Protein AF-A0A5N9GU57-F1 (afdb_monomer)

Radius of gyration: 22.4 Å; Cα contacts (8 Å, |Δi|>4): 58; chains: 1; bounding box: 47×15×61 Å

Structure (mmCIF, N/CA/C/O backbone):
data_AF-A0A5N9GU57-F1
#
_entry.id   AF-A0A5N9GU57-F1
#
loop_
_atom_site.group_PDB
_atom_site.id
_atom_site.type_symbol
_atom_site.label_atom_id
_atom_site.label_alt_id
_atom_site.label_comp_id
_atom_site.label_asym_id
_atom_site.label_entity_id
_atom_site.label_seq_id
_atom_site.pdbx_PDB_ins_code
_atom_site.Cartn_x
_atom_site.Cartn_y
_atom_site.Cartn_z
_atom_site.occupancy
_atom_site.B_iso_or_equiv
_atom_site.auth_seq_id
_atom_site.auth_comp_id
_atom_site.auth_asym_id
_atom_site.auth_atom_id
_atom_site.pdbx_PDB_model_num
ATOM 1 N N . MET A 1 1 ? 26.975 -1.829 -38.133 1.00 59.31 1 MET A N 1
ATOM 2 C CA . MET A 1 1 ? 26.872 -2.596 -36.866 1.00 59.31 1 MET A CA 1
ATOM 3 C C . MET A 1 1 ? 26.265 -1.795 -35.707 1.00 59.31 1 MET A C 1
ATOM 5 O O . MET A 1 1 ? 25.347 -2.306 -35.086 1.00 59.31 1 MET A O 1
ATOM 9 N N . PHE A 1 2 ? 26.669 -0.544 -35.446 1.00 61.75 2 PHE A N 1
ATOM 10 C CA . PHE A 1 2 ? 26.132 0.269 -34.332 1.00 61.75 2 PHE A CA 1
ATOM 11 C C . PHE A 1 2 ? 24.613 0.551 -34.364 1.00 61.75 2 PHE A C 1
ATOM 13 O O . PHE A 1 2 ? 23.991 0.649 -33.309 1.00 61.75 2 PHE A O 1
ATOM 20 N N . GLY A 1 3 ? 23.995 0.640 -35.549 1.00 62.12 3 GLY A N 1
ATOM 21 C CA . GLY A 1 3 ? 22.548 0.877 -35.682 1.00 62.12 3 GLY A CA 1
ATOM 22 C C . GLY A 1 3 ? 21.681 -0.286 -35.182 1.00 62.12 3 GLY A C 1
ATOM 23 O O . GLY A 1 3 ? 20.718 -0.061 -34.458 1.00 62.12 3 GLY A O 1
ATOM 24 N N . LEU A 1 4 ? 22.068 -1.531 -35.483 1.00 63.06 4 LEU A N 1
ATOM 25 C CA . LEU A 1 4 ? 21.358 -2.738 -35.030 1.00 63.06 4 LEU A CA 1
ATOM 26 C C . LEU A 1 4 ? 21.428 -2.908 -33.508 1.00 63.06 4 LEU A C 1
ATOM 28 O O . LEU A 1 4 ? 20.440 -3.282 -32.884 1.00 63.06 4 LEU A O 1
ATOM 32 N N . ILE A 1 5 ? 22.566 -2.555 -32.903 1.00 63.34 5 ILE A N 1
ATOM 33 C CA . ILE A 1 5 ? 22.737 -2.573 -31.446 1.00 63.34 5 ILE A CA 1
ATOM 34 C C . ILE A 1 5 ? 21.765 -1.583 -30.794 1.00 63.34 5 ILE A C 1
ATOM 36 O O . ILE A 1 5 ? 21.106 -1.935 -29.824 1.00 63.34 5 ILE A O 1
ATOM 40 N N . ARG A 1 6 ? 21.587 -0.374 -31.344 1.00 61.91 6 ARG A N 1
ATOM 41 C CA . ARG A 1 6 ? 20.608 0.580 -30.794 1.00 61.91 6 ARG A CA 1
ATOM 42 C C . ARG A 1 6 ? 19.161 0.122 -30.971 1.00 61.91 6 ARG A C 1
ATOM 44 O O . ARG A 1 6 ? 18.378 0.285 -30.045 1.00 61.91 6 ARG A O 1
ATOM 51 N N . VAL A 1 7 ? 18.816 -0.484 -32.105 1.00 70.88 7 VAL A N 1
ATOM 52 C CA . VAL A 1 7 ? 17.447 -0.964 -32.372 1.00 70.88 7 VAL A CA 1
ATOM 53 C C . VAL A 1 7 ? 17.064 -2.152 -31.487 1.00 70.88 7 VAL A C 1
ATOM 55 O O . VAL A 1 7 ? 15.896 -2.292 -31.152 1.00 70.88 7 VAL A O 1
ATOM 58 N N . LEU A 1 8 ? 18.024 -2.979 -31.068 1.00 73.25 8 LEU A N 1
ATOM 59 C CA . LEU A 1 8 ? 17.752 -4.149 -30.226 1.00 73.25 8 LEU A CA 1
ATOM 60 C C . LEU A 1 8 ? 17.927 -3.867 -28.730 1.00 73.25 8 LEU A C 1
ATOM 62 O O . LEU A 1 8 ? 17.135 -4.334 -27.921 1.00 73.25 8 LEU A O 1
ATOM 66 N N . VAL A 1 9 ? 18.932 -3.079 -28.343 1.00 78.75 9 VAL A N 1
ATOM 67 C CA . VAL A 1 9 ? 19.268 -2.863 -26.927 1.00 78.75 9 VAL A CA 1
ATOM 68 C C . VAL A 1 9 ? 18.376 -1.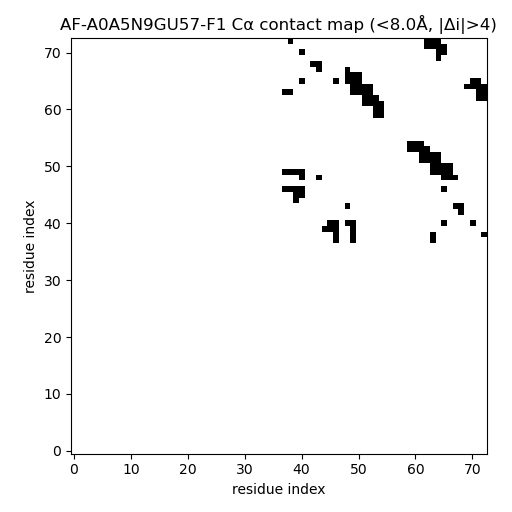803 -26.281 1.00 78.75 9 VAL A C 1
ATOM 70 O O . VAL A 1 9 ? 17.935 -1.982 -25.149 1.00 78.75 9 VAL A O 1
ATOM 73 N N . VAL A 1 10 ? 18.051 -0.719 -26.991 1.00 82.94 10 VAL A N 1
ATOM 74 C CA . VAL A 1 10 ? 17.210 0.364 -26.451 1.0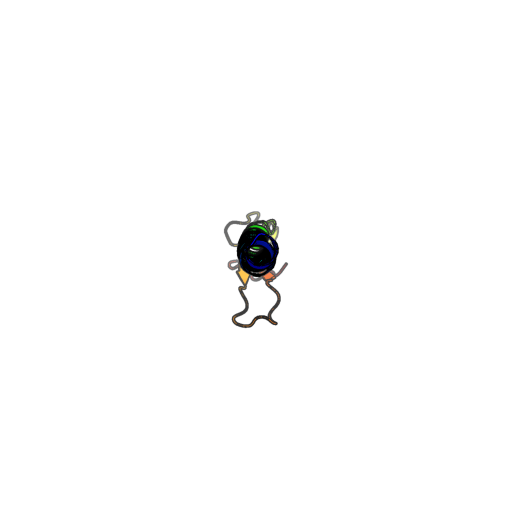0 82.94 10 VAL A CA 1
ATOM 75 C C . VAL A 1 10 ? 15.804 -0.111 -26.051 1.00 82.94 10 VAL A C 1
ATOM 77 O O . VAL A 1 10 ? 15.401 0.198 -24.929 1.00 82.94 10 VAL A O 1
ATOM 80 N N . PRO A 1 11 ? 15.050 -0.878 -26.869 1.00 83.56 11 PRO A N 1
ATOM 81 C CA . PRO A 1 11 ? 13.730 -1.345 -26.450 1.00 83.56 11 PRO A CA 1
ATOM 82 C C . PRO A 1 11 ? 13.803 -2.349 -25.298 1.00 83.56 11 PRO A C 1
ATOM 84 O O . PRO A 1 11 ? 12.929 -2.333 -24.437 1.00 83.56 11 PRO A O 1
ATOM 87 N N . VAL A 1 12 ? 14.849 -3.179 -25.232 1.00 86.31 12 VAL A N 1
ATOM 88 C CA . VAL A 1 12 ? 15.046 -4.129 -24.124 1.00 86.31 12 VAL A CA 1
ATOM 89 C C . VAL A 1 12 ? 15.305 -3.390 -22.812 1.00 86.31 12 VAL A C 1
ATOM 91 O O . VAL A 1 12 ? 14.704 -3.712 -21.792 1.00 86.31 12 VAL A O 1
ATOM 94 N N . ILE A 1 13 ? 16.143 -2.353 -22.823 1.00 87.00 13 ILE A N 1
ATOM 95 C CA . ILE A 1 13 ? 16.361 -1.525 -21.630 1.00 87.00 13 ILE A CA 1
ATOM 96 C C . ILE A 1 13 ? 15.059 -0.814 -21.235 1.00 87.00 13 ILE A C 1
ATOM 98 O O . ILE A 1 13 ? 14.690 -0.815 -20.062 1.00 87.00 13 ILE A O 1
ATOM 102 N N . ALA A 1 14 ? 14.324 -0.261 -22.204 1.00 88.06 14 ALA A N 1
ATOM 103 C CA . ALA A 1 14 ? 13.067 0.434 -21.941 1.00 88.06 14 ALA A CA 1
ATOM 104 C C . ALA A 1 14 ? 12.002 -0.480 -21.306 1.00 88.06 14 ALA A C 1
ATOM 106 O O . ALA A 1 14 ? 11.329 -0.063 -20.362 1.00 88.06 14 ALA A O 1
ATOM 107 N N . THR A 1 15 ? 11.864 -1.730 -21.766 1.00 88.81 15 THR A N 1
ATOM 108 C CA . THR A 1 15 ? 10.911 -2.688 -21.179 1.00 88.81 15 THR A CA 1
ATOM 109 C C . THR A 1 15 ? 11.312 -3.107 -19.770 1.00 88.81 15 THR A C 1
ATOM 111 O O . THR A 1 15 ? 10.445 -3.178 -18.897 1.00 88.81 15 THR A O 1
ATOM 114 N N . VAL A 1 16 ? 12.606 -3.318 -19.512 1.00 90.06 16 VAL A N 1
ATOM 115 C CA . VAL A 1 16 ? 13.119 -3.620 -18.167 1.00 90.06 16 VAL A CA 1
ATOM 116 C C . VAL A 1 16 ? 12.851 -2.454 -17.214 1.00 90.06 16 VAL A C 1
ATOM 118 O O . VAL A 1 16 ? 12.296 -2.666 -16.136 1.00 90.06 16 VAL A O 1
ATOM 121 N N . CYS A 1 17 ? 13.148 -1.216 -17.621 1.00 91.50 17 CYS A N 1
ATOM 122 C CA . CYS A 1 17 ? 12.842 -0.027 -16.823 1.00 91.50 17 CYS A CA 1
ATOM 123 C C . CYS A 1 17 ? 11.336 0.108 -16.556 1.00 91.50 17 CYS A C 1
ATOM 125 O O . CYS A 1 17 ? 10.934 0.338 -15.417 1.00 91.50 17 CYS A O 1
ATOM 127 N N . PHE A 1 18 ? 10.491 -0.089 -17.572 1.00 90.50 18 PHE A N 1
ATOM 128 C CA . PHE A 1 18 ? 9.037 -0.024 -17.419 1.00 90.50 18 PHE A CA 1
ATOM 129 C C . PHE A 1 18 ? 8.504 -1.085 -16.443 1.00 90.50 18 PHE A C 1
ATOM 131 O O . PHE A 1 18 ? 7.684 -0.775 -15.576 1.00 90.50 18 PHE A O 1
ATOM 138 N N . MET A 1 19 ? 8.996 -2.325 -16.538 1.00 87.00 19 MET A N 1
ATOM 139 C CA . MET A 1 19 ? 8.668 -3.412 -15.608 1.00 87.00 19 MET A CA 1
ATOM 140 C C . MET A 1 19 ? 9.066 -3.056 -14.171 1.00 87.00 19 MET A C 1
ATOM 142 O O . MET A 1 19 ? 8.269 -3.246 -13.250 1.00 87.00 19 MET A O 1
ATOM 146 N N . PHE A 1 20 ? 10.260 -2.487 -13.982 1.00 88.81 20 PHE A N 1
ATOM 147 C CA . PHE A 1 20 ? 10.769 -2.092 -12.670 1.00 88.81 20 PHE A CA 1
ATOM 148 C C . PHE A 1 20 ? 9.930 -0.969 -12.047 1.00 88.81 20 PHE A C 1
ATOM 150 O O . PHE A 1 20 ? 9.473 -1.094 -10.912 1.00 88.81 20 PHE A O 1
ATOM 157 N N . ILE A 1 21 ? 9.623 0.080 -12.818 1.00 88.62 21 ILE A N 1
ATOM 158 C CA . ILE A 1 21 ? 8.748 1.180 -12.382 1.00 88.62 21 ILE A CA 1
ATOM 159 C C . ILE A 1 21 ? 7.357 0.640 -12.029 1.00 88.6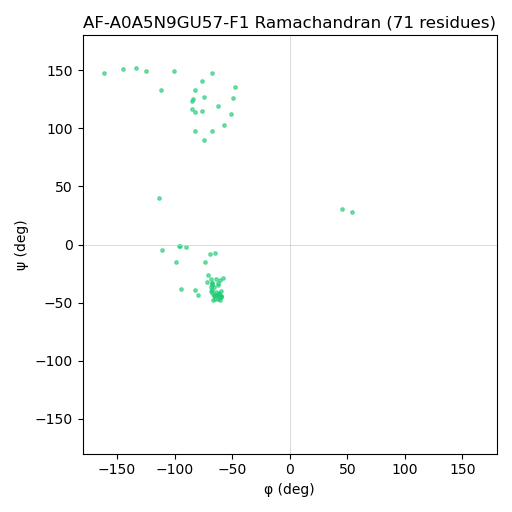2 21 ILE A C 1
ATOM 161 O O . ILE A 1 21 ? 6.813 0.971 -10.978 1.00 88.62 21 ILE A O 1
ATOM 165 N N . ARG A 1 22 ? 6.784 -0.248 -12.853 1.00 85.62 22 ARG A N 1
ATOM 166 C CA . ARG A 1 22 ? 5.484 -0.881 -12.575 1.00 85.62 22 ARG A CA 1
ATOM 167 C C . ARG A 1 22 ? 5.512 -1.733 -11.304 1.00 85.62 22 ARG A C 1
ATOM 169 O O . ARG A 1 22 ? 4.503 -1.784 -10.601 1.00 85.62 22 ARG A O 1
ATOM 176 N N . SER A 1 23 ? 6.628 -2.395 -11.011 1.00 82.88 23 SER A N 1
ATOM 177 C CA . SER A 1 23 ? 6.818 -3.144 -9.765 1.00 82.88 23 SER A CA 1
ATOM 178 C C . SER A 1 23 ? 6.854 -2.209 -8.555 1.00 82.88 23 SER A C 1
ATOM 180 O O . SER A 1 23 ? 6.113 -2.419 -7.598 1.00 82.88 23 SER A O 1
ATOM 182 N N . ILE A 1 24 ? 7.632 -1.123 -8.631 1.00 81.94 24 ILE A N 1
ATOM 183 C CA . ILE A 1 24 ? 7.718 -0.110 -7.568 1.00 81.94 24 ILE A CA 1
ATOM 184 C C . ILE A 1 24 ? 6.354 0.547 -7.329 1.00 81.94 24 ILE A C 1
ATOM 186 O O . ILE A 1 24 ? 5.926 0.654 -6.185 1.00 81.94 24 ILE A O 1
ATOM 190 N N . MET A 1 25 ? 5.625 0.924 -8.385 1.00 75.50 25 MET A N 1
ATOM 191 C CA . MET A 1 25 ? 4.282 1.507 -8.256 1.00 75.50 25 MET A CA 1
ATOM 192 C C . MET A 1 25 ? 3.300 0.562 -7.554 1.00 75.50 25 MET A C 1
ATOM 194 O O . MET A 1 25 ? 2.508 1.015 -6.730 1.00 75.50 25 MET A O 1
ATOM 198 N N . ARG A 1 26 ? 3.353 -0.749 -7.839 1.00 69.06 26 ARG A N 1
ATOM 199 C CA . ARG A 1 26 ? 2.539 -1.738 -7.110 1.00 69.06 26 ARG A CA 1
ATOM 200 C C . ARG A 1 26 ? 2.941 -1.825 -5.641 1.00 69.06 26 ARG A C 1
ATOM 202 O O . ARG A 1 26 ? 2.063 -1.816 -4.786 1.00 69.06 26 ARG A O 1
ATOM 209 N N . SER A 1 27 ? 4.242 -1.839 -5.357 1.00 60.09 27 SER A N 1
ATOM 210 C CA . SER A 1 27 ? 4.756 -1.890 -3.986 1.00 60.09 27 SER A CA 1
ATOM 211 C C . SER A 1 27 ? 4.373 -0.644 -3.178 1.00 60.09 27 SER A C 1
ATOM 213 O O . SER A 1 27 ? 3.961 -0.764 -2.029 1.00 60.09 27 SER A O 1
ATOM 215 N N . MET A 1 28 ? 4.430 0.549 -3.782 1.00 60.41 28 MET A N 1
ATOM 216 C C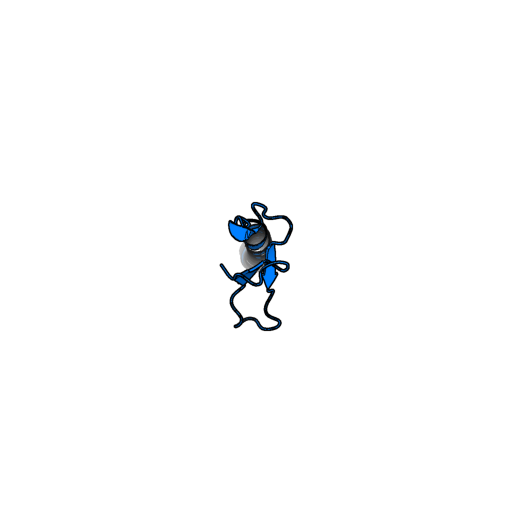A . MET A 1 28 ? 3.994 1.789 -3.129 1.00 60.41 28 MET A CA 1
ATOM 217 C C . MET A 1 28 ? 2.481 1.834 -2.919 1.00 60.41 28 MET A C 1
ATOM 219 O O . MET A 1 28 ? 2.032 2.326 -1.889 1.00 60.41 28 MET A O 1
ATOM 223 N N . LYS A 1 29 ? 1.682 1.304 -3.856 1.00 59.00 29 LYS A N 1
ATOM 224 C CA . LYS A 1 29 ? 0.229 1.196 -3.669 1.00 59.00 29 LYS A CA 1
ATOM 225 C C . LYS A 1 29 ? -0.111 0.310 -2.465 1.00 59.00 29 LYS A C 1
ATOM 227 O O . LYS A 1 29 ? -0.954 0.701 -1.669 1.00 59.00 29 LYS A O 1
ATOM 232 N N . GLN A 1 30 ? 0.580 -0.820 -2.313 1.00 54.19 30 GLN A N 1
ATOM 233 C CA . GLN A 1 30 ? 0.395 -1.723 -1.176 1.00 54.19 30 GLN A CA 1
ATOM 234 C C . GLN A 1 30 ? 0.833 -1.074 0.147 1.00 54.19 30 GLN A C 1
ATOM 236 O O . GLN A 1 30 ? 0.083 -1.096 1.115 1.00 54.19 30 GLN A O 1
ATOM 241 N N . SER A 1 31 ? 1.984 -0.394 0.163 1.00 54.12 31 SER A N 1
ATOM 242 C CA . SER A 1 31 ? 2.438 0.354 1.344 1.00 54.12 31 SER A CA 1
ATOM 243 C C . SER A 1 31 ? 1.478 1.488 1.730 1.00 54.12 31 SER A C 1
ATOM 245 O O . SER A 1 31 ? 1.291 1.757 2.909 1.00 54.12 31 SER A O 1
ATOM 247 N N . ARG A 1 32 ? 0.806 2.128 0.764 1.00 49.81 32 ARG A N 1
ATOM 248 C CA . ARG A 1 32 ? -0.175 3.186 1.050 1.00 49.81 32 ARG A CA 1
ATOM 249 C C . ARG A 1 32 ? -1.467 2.662 1.690 1.00 49.81 32 ARG A C 1
ATOM 251 O O . ARG A 1 32 ? -2.111 3.423 2.400 1.00 49.81 32 ARG A O 1
ATOM 258 N N . GLN A 1 33 ? -1.834 1.399 1.464 1.00 53.44 33 GLN A N 1
ATOM 259 C CA . GLN A 1 33 ? -2.937 0.742 2.182 1.00 53.44 33 GLN A CA 1
ATOM 260 C C . GLN A 1 33 ? -2.563 0.427 3.637 1.00 53.44 33 GLN A C 1
ATOM 262 O O . GLN A 1 33 ? -3.415 0.502 4.515 1.00 53.44 33 GLN A O 1
ATOM 267 N N . GLU A 1 34 ? -1.289 0.140 3.915 1.00 54.00 34 GLU A N 1
ATOM 268 C CA . GLU A 1 34 ? -0.809 -0.127 5.281 1.00 54.00 34 GLU A CA 1
ATOM 269 C C . GLU A 1 34 ? -0.722 1.139 6.156 1.00 54.00 34 GLU A C 1
ATOM 271 O O . GLU A 1 34 ? -0.655 1.026 7.377 1.00 54.00 34 GLU A O 1
ATOM 276 N N . VAL A 1 35 ? -0.773 2.337 5.557 1.00 53.88 35 VAL A N 1
ATOM 277 C CA . VAL A 1 35 ? -0.764 3.636 6.261 1.00 53.88 35 VAL A CA 1
ATOM 278 C C . VAL A 1 35 ? -2.103 4.369 6.095 1.00 53.88 35 VAL A C 1
ATOM 280 O O . VAL A 1 35 ? -2.144 5.579 5.883 1.00 53.88 35 VAL A O 1
ATOM 283 N N . LEU A 1 36 ? -3.231 3.659 6.160 1.00 63.19 36 LEU A N 1
ATOM 284 C CA . LEU A 1 36 ? -4.435 4.323 6.658 1.00 63.19 36 LEU A CA 1
ATOM 285 C C . LEU A 1 36 ? -4.284 4.426 8.178 1.00 63.19 36 LEU A C 1
ATOM 287 O O . LEU A 1 36 ? -4.236 3.405 8.862 1.00 63.19 36 LEU A O 1
ATOM 291 N N . ASP A 1 37 ? -4.194 5.653 8.694 1.00 71.25 37 ASP A N 1
ATOM 292 C CA . ASP A 1 37 ? -4.242 5.925 10.131 1.00 71.25 37 ASP A CA 1
A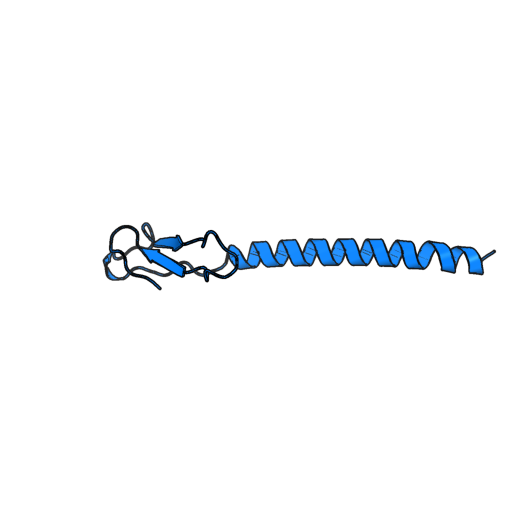TOM 293 C C . ASP A 1 37 ? -5.474 5.240 10.737 1.00 71.25 37 ASP A C 1
ATOM 295 O O . ASP A 1 37 ? -6.615 5.596 10.434 1.00 71.25 37 ASP A O 1
ATOM 299 N N . MET A 1 38 ? -5.238 4.222 11.568 1.00 76.19 38 MET A N 1
ATOM 300 C CA . MET A 1 38 ? -6.306 3.469 12.217 1.00 76.19 38 MET A CA 1
ATOM 301 C C . MET A 1 38 ? -7.099 4.411 13.135 1.00 76.19 38 MET A C 1
ATOM 303 O O . MET A 1 38 ? -6.520 4.954 14.085 1.00 76.19 38 MET A O 1
ATOM 307 N N . PRO A 1 39 ? -8.412 4.605 12.907 1.00 82.06 39 PRO A N 1
ATOM 308 C CA . PRO A 1 39 ? -9.179 5.568 13.677 1.00 82.06 39 PRO A CA 1
ATOM 309 C C . PRO A 1 39 ? -9.322 5.129 15.137 1.00 82.06 39 PRO A C 1
ATOM 311 O O . PRO A 1 39 ? -9.393 3.942 15.465 1.00 82.06 39 PRO A O 1
ATOM 314 N N . TYR A 1 40 ? -9.376 6.111 16.034 1.00 85.75 40 TYR A N 1
ATOM 315 C CA . TYR A 1 40 ? -9.620 5.879 17.452 1.00 85.75 40 TYR A CA 1
ATOM 316 C C . TYR A 1 40 ? -11.123 5.785 17.717 1.00 85.75 40 TYR A C 1
ATOM 318 O O . TYR A 1 40 ? -11.871 6.719 17.429 1.00 85.75 40 TYR A O 1
ATOM 326 N N . CYS A 1 41 ? -11.576 4.673 18.299 1.00 87.62 41 CYS A N 1
ATOM 327 C CA . CYS A 1 41 ? -12.966 4.558 18.712 1.00 87.62 41 CYS A CA 1
ATOM 328 C C . CYS A 1 41 ? -13.179 5.222 20.073 1.00 87.62 41 CYS A C 1
ATOM 330 O O . CYS A 1 41 ? -12.716 4.726 21.102 1.00 87.62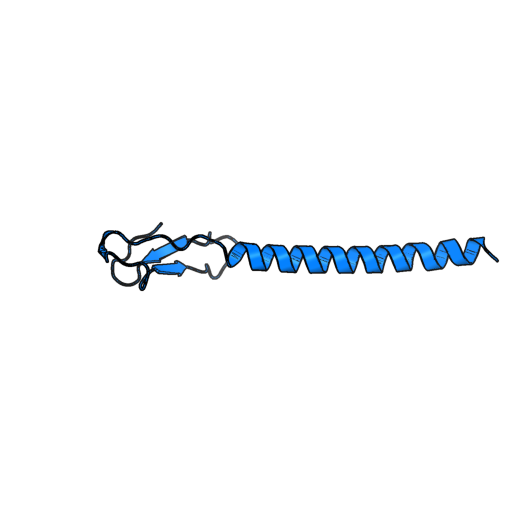 41 CYS A O 1
ATOM 332 N N . GLN A 1 42 ? -13.955 6.306 20.073 1.00 86.56 42 GLN A N 1
ATOM 333 C CA . GLN A 1 42 ? -14.264 7.069 21.278 1.00 86.56 42 GLN A CA 1
ATOM 334 C C . GLN A 1 42 ? -15.144 6.286 22.264 1.00 86.56 42 GLN A C 1
ATOM 336 O O . GLN A 1 42 ? -14.940 6.386 23.466 1.00 86.56 42 GLN A O 1
ATOM 341 N N . LYS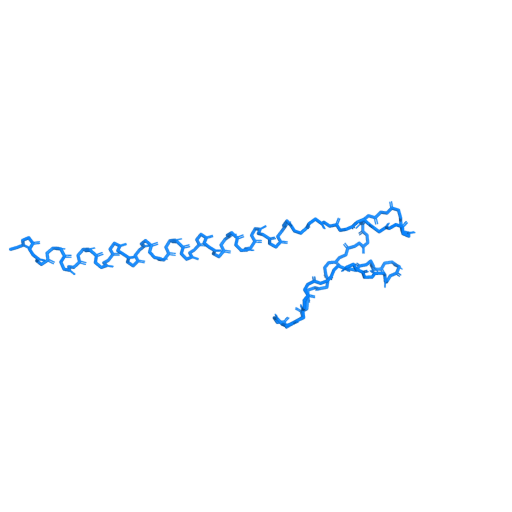 A 1 43 ? -16.080 5.453 21.783 1.00 86.50 43 LYS A N 1
ATOM 342 C CA . LYS A 1 43 ? -16.958 4.645 22.655 1.00 86.50 43 LYS A CA 1
ATOM 343 C C . LYS A 1 43 ? -16.227 3.550 23.425 1.00 86.50 43 LYS A C 1
ATOM 345 O O . LYS A 1 43 ? -16.641 3.211 24.526 1.00 86.50 43 LYS A O 1
ATOM 350 N N . CYS A 1 44 ? -15.186 2.971 22.830 1.00 87.62 44 CYS A N 1
ATOM 351 C CA . CYS A 1 44 ? -14.382 1.926 23.470 1.00 87.62 44 CYS A CA 1
ATOM 352 C C . CYS A 1 44 ? -13.130 2.486 24.152 1.00 87.62 44 CYS A C 1
ATOM 354 O O . CYS A 1 44 ? -12.331 1.703 24.660 1.00 87.62 44 CYS A O 1
ATOM 356 N N . GLU A 1 45 ? -12.915 3.804 24.064 1.00 90.44 45 GLU A N 1
ATOM 357 C CA . GLU A 1 45 ? -11.679 4.490 24.453 1.00 90.44 45 GLU A CA 1
ATOM 358 C C . GLU A 1 45 ? -10.406 3.778 23.940 1.00 90.44 45 GLU A C 1
ATOM 360 O O . GLU A 1 45 ? -9.335 3.818 24.551 1.00 90.44 45 GLU A O 1
ATOM 365 N N . SER A 1 46 ? -10.507 3.100 22.794 1.00 86.19 46 SER A N 1
ATOM 366 C CA . SER A 1 46 ? -9.468 2.215 22.275 1.00 86.19 46 SER A CA 1
ATOM 367 C C . SER A 1 46 ? -9.651 1.957 20.786 1.00 86.19 46 SER A C 1
ATOM 369 O O . SER A 1 46 ? -10.768 1.837 20.290 1.00 86.19 46 SER A O 1
ATOM 371 N N . ASN A 1 47 ? -8.544 1.777 20.068 1.00 84.50 47 ASN A N 1
ATOM 372 C CA . ASN A 1 47 ? -8.539 1.316 18.681 1.00 84.50 47 ASN A CA 1
ATOM 373 C C . ASN A 1 47 ? -8.453 -0.217 18.557 1.00 84.50 47 ASN A C 1
ATOM 375 O O . ASN A 1 47 ? -8.536 -0.738 17.454 1.00 84.50 47 ASN A O 1
ATOM 379 N N . ARG A 1 48 ? -8.344 -0.975 19.660 1.00 86.94 48 ARG A N 1
ATOM 380 C CA . ARG A 1 48 ? -8.141 -2.439 19.621 1.00 86.94 48 ARG A CA 1
ATOM 381 C C . ARG A 1 48 ? -9.235 -3.199 18.865 1.00 86.94 48 ARG A C 1
ATOM 383 O O . ARG A 1 48 ? -8.988 -4.277 18.335 1.00 86.94 48 ARG A O 1
ATOM 390 N N . HIS A 1 49 ? -10.446 -2.652 18.853 1.00 86.81 49 HIS A N 1
ATOM 391 C CA . HIS A 1 49 ? -11.608 -3.253 18.207 1.00 86.81 49 HIS A CA 1
ATOM 392 C C . HIS A 1 49 ? -11.869 -2.713 16.800 1.00 86.81 49 HIS A C 1
ATOM 394 O O . HIS A 1 49 ? -12.826 -3.159 16.168 1.00 86.81 49 HIS A O 1
ATOM 400 N N . VAL A 1 50 ? -11.064 -1.762 16.325 1.00 87.62 50 VAL A N 1
ATOM 401 C CA . VAL A 1 50 ? -11.210 -1.135 15.012 1.00 87.62 50 VAL A CA 1
ATOM 402 C C . VAL A 1 50 ? -10.534 -2.013 13.967 1.00 87.62 50 VAL A C 1
ATOM 404 O O . VAL A 1 50 ? -9.371 -2.379 14.105 1.00 87.62 50 VAL A O 1
ATOM 407 N N . VAL A 1 51 ? -11.288 -2.384 12.938 1.00 86.12 51 VAL A N 1
ATOM 408 C CA . VAL A 1 51 ? -10.819 -3.219 11.828 1.00 86.12 51 VAL A CA 1
ATOM 409 C C . VAL A 1 51 ? -11.263 -2.603 10.505 1.00 86.12 51 VAL A C 1
ATOM 411 O O . VAL A 1 51 ? -12.286 -1.917 10.447 1.00 86.12 51 VAL A O 1
ATOM 414 N N . VAL A 1 52 ? -10.504 -2.839 9.435 1.00 81.81 52 VAL A N 1
ATOM 415 C CA . VAL A 1 52 ? -10.931 -2.469 8.080 1.00 81.81 52 VAL A CA 1
ATOM 416 C C . VAL A 1 52 ? -11.998 -3.460 7.634 1.00 81.81 52 VAL A C 1
ATOM 418 O O . VAL A 1 52 ? -11.767 -4.671 7.646 1.00 81.81 52 VAL A O 1
ATOM 421 N N . ASN A 1 53 ? -13.155 -2.967 7.196 1.00 76.31 53 ASN A N 1
ATOM 422 C CA . ASN A 1 53 ? -14.022 -3.751 6.334 1.00 76.31 53 ASN A CA 1
ATOM 423 C C . ASN A 1 53 ? -13.381 -3.760 4.947 1.00 76.31 53 ASN A C 1
ATOM 425 O O . ASN A 1 53 ? -13.594 -2.847 4.147 1.00 76.31 53 ASN A O 1
ATOM 429 N N . ALA A 1 54 ? -12.521 -4.747 4.702 1.00 64.50 54 ALA A N 1
ATOM 430 C CA . ALA A 1 54 ? -12.041 -5.024 3.362 1.00 64.50 54 ALA A CA 1
ATOM 431 C C . ALA A 1 54 ? -13.251 -5.534 2.578 1.00 64.50 54 ALA A C 1
ATOM 433 O O . ALA A 1 54 ? -13.645 -6.694 2.720 1.00 64.50 54 ALA A O 1
ATOM 434 N N . GLY A 1 55 ? -13.886 -4.633 1.830 1.00 58.19 55 GLY A N 1
ATOM 435 C CA . GLY A 1 55 ? -14.938 -4.991 0.897 1.00 58.19 55 GLY A CA 1
ATOM 436 C C . GLY A 1 55 ? -14.482 -6.170 0.047 1.00 58.19 55 GLY A C 1
ATOM 437 O O . GLY A 1 55 ? -13.339 -6.211 -0.413 1.00 58.19 55 GLY A O 1
ATOM 438 N N . GLN A 1 56 ? -15.350 -7.160 -0.154 1.00 56.28 56 GLN A N 1
ATOM 439 C CA . GLN A 1 56 ? -15.006 -8.314 -0.997 1.00 56.28 56 GLN A CA 1
ATOM 440 C C . GLN A 1 56 ? -14.899 -7.921 -2.479 1.00 56.28 56 GLN A C 1
ATOM 442 O O . GLN A 1 56 ? -14.471 -8.722 -3.311 1.00 56.28 56 GLN A O 1
ATOM 447 N N . SER A 1 57 ? -15.276 -6.685 -2.812 1.00 53.31 57 SER A N 1
ATOM 448 C CA . SER A 1 57 ? -15.289 -6.134 -4.156 1.00 53.31 57 SER A CA 1
ATOM 449 C C . SER A 1 57 ? -14.479 -4.831 -4.243 1.00 53.31 57 SER A C 1
ATOM 451 O O . SER A 1 57 ? -14.432 -4.066 -3.283 1.00 53.31 57 SER A O 1
ATOM 453 N N . PRO A 1 58 ? -13.862 -4.537 -5.402 1.00 55.56 58 PRO A N 1
ATOM 454 C CA . PRO A 1 58 ? -13.077 -3.316 -5.616 1.00 55.56 58 PRO A CA 1
ATOM 455 C C . PRO A 1 58 ? -13.891 -2.006 -5.553 1.00 55.56 58 PRO A C 1
ATOM 457 O O . PRO A 1 58 ? -13.285 -0.938 -5.587 1.00 55.56 58 PRO A O 1
ATOM 460 N N . ASP A 1 59 ? -15.225 -2.083 -5.470 1.00 55.62 59 ASP A N 1
ATOM 461 C CA . ASP A 1 59 ? -16.153 -0.945 -5.345 1.00 55.62 59 ASP A CA 1
ATOM 462 C C . ASP A 1 59 ? -16.618 -0.692 -3.899 1.00 55.62 59 ASP A C 1
ATOM 464 O O . ASP A 1 59 ? -17.152 0.374 -3.580 1.00 55.62 59 ASP A O 1
ATOM 468 N N . GLU A 1 60 ? -16.409 -1.648 -2.992 1.00 60.03 60 GLU A N 1
ATOM 469 C CA . GLU A 1 60 ? -16.702 -1.454 -1.577 1.00 60.03 60 GLU A CA 1
ATOM 470 C C . GLU A 1 60 ? -15.531 -0.722 -0.927 1.00 60.03 60 GLU A C 1
ATOM 472 O O . GLU A 1 60 ? -14.507 -1.306 -0.578 1.00 60.03 60 GLU A O 1
ATOM 477 N N . ASN A 1 61 ? -15.695 0.595 -0.806 1.00 58.91 61 ASN A N 1
ATOM 478 C CA . ASN A 1 61 ? -14.719 1.486 -0.194 1.00 58.91 61 ASN A CA 1
ATOM 479 C C . ASN A 1 61 ? -14.268 0.925 1.167 1.00 58.91 61 ASN A C 1
ATOM 481 O O . ASN A 1 61 ? -15.110 0.652 2.026 1.00 58.91 61 ASN A O 1
ATOM 485 N N . GLU A 1 62 ? -12.957 0.773 1.356 1.00 65.75 62 GLU A N 1
ATOM 486 C CA . GLU 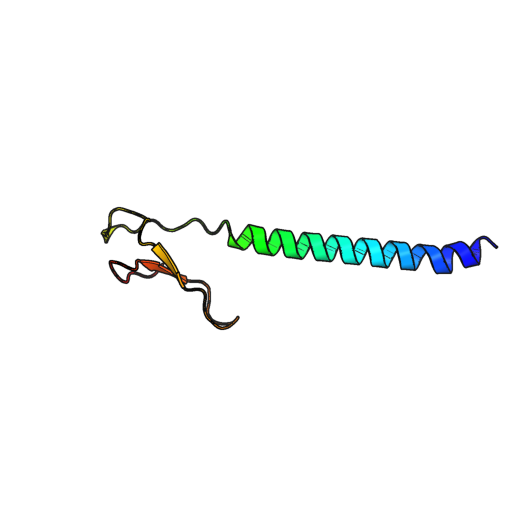A 1 62 ? -12.348 0.309 2.605 1.00 65.75 62 GLU A CA 1
ATOM 487 C C . GLU A 1 62 ? -1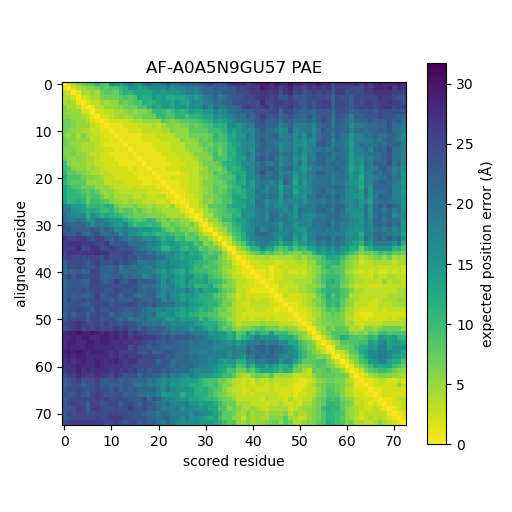2.780 1.237 3.747 1.00 65.75 62 GLU A C 1
ATOM 489 O O . GLU A 1 62 ? -12.310 2.370 3.857 1.00 65.75 62 GLU A O 1
ATOM 494 N N . ARG A 1 63 ? -13.730 0.786 4.572 1.00 76.69 63 ARG A N 1
ATOM 495 C CA . ARG A 1 63 ? -14.247 1.558 5.710 1.00 76.69 63 ARG A CA 1
ATOM 496 C C . ARG A 1 63 ? -13.837 0.902 7.006 1.00 76.69 63 ARG A C 1
ATOM 498 O O . ARG A 1 63 ? -14.004 -0.305 7.183 1.00 76.69 63 ARG A O 1
ATOM 505 N N . TRP A 1 64 ? -13.329 1.703 7.927 1.00 82.94 64 TRP A N 1
ATOM 506 C CA . TRP A 1 64 ? -13.005 1.237 9.264 1.00 82.94 64 TRP A CA 1
ATOM 507 C C . TRP A 1 64 ? -14.284 1.095 10.078 1.00 82.94 64 TRP A C 1
ATOM 509 O O . TRP A 1 64 ? -15.181 1.935 10.000 1.00 82.94 64 TRP A O 1
ATOM 519 N N . TYR A 1 65 ? -14.374 0.047 10.889 1.00 87.31 65 TYR A N 1
ATOM 520 C CA . TYR A 1 65 ? -15.446 -0.069 11.866 1.00 87.31 65 TYR A CA 1
ATOM 521 C C . TYR A 1 65 ? -14.978 -0.745 13.151 1.00 87.31 65 TYR A C 1
ATOM 523 O O . TYR A 1 65 ? -14.066 -1.567 13.179 1.00 87.31 65 TYR A O 1
ATOM 531 N N . CYS A 1 66 ? -15.628 -0.384 14.245 1.00 88.62 66 CYS A N 1
ATOM 532 C CA . CYS A 1 66 ? -15.411 -0.941 15.568 1.00 88.62 66 CYS A CA 1
ATOM 533 C C . CYS A 1 66 ? -16.235 -2.226 15.739 1.00 88.62 66 CYS A C 1
ATOM 535 O O . CYS A 1 66 ? -17.461 -2.186 15.762 1.00 88.62 66 CYS A O 1
ATOM 537 N N . THR A 1 67 ? -15.589 -3.375 15.922 1.00 88.38 67 THR A N 1
ATOM 538 C CA . THR A 1 67 ? -16.260 -4.676 16.131 1.00 88.38 67 THR A CA 1
ATOM 539 C C . THR A 1 67 ? -17.073 -4.741 17.425 1.00 88.38 67 THR A C 1
ATOM 541 O O . THR A 1 67 ? -18.086 -5.436 17.480 1.00 88.38 67 THR A O 1
ATOM 544 N N . HIS A 1 68 ? -16.662 -4.001 18.457 1.00 90.12 68 HIS A N 1
ATOM 545 C CA . HIS A 1 68 ? -17.329 -4.006 19.759 1.00 90.12 68 HIS A CA 1
ATOM 546 C C . HIS A 1 68 ? -18.596 -3.138 19.773 1.00 90.12 68 HIS A C 1
ATOM 548 O O . HIS A 1 68 ? -19.638 -3.547 20.274 1.00 90.12 68 HIS A O 1
ATOM 554 N N . CYS A 1 69 ? -18.516 -1.952 19.175 1.00 90.06 69 CYS A N 1
ATOM 555 C CA . CYS A 1 69 ? -19.533 -0.908 19.248 1.00 90.06 69 CYS A CA 1
ATOM 556 C C . CYS A 1 69 ? -20.281 -0.660 17.926 1.00 90.06 69 CYS A C 1
ATOM 558 O O . CYS A 1 69 ? -21.221 0.131 17.895 1.00 90.06 69 CYS A O 1
ATOM 560 N N . ARG A 1 70 ? -19.871 -1.336 16.842 1.00 84.31 70 ARG A N 1
ATOM 561 C CA . ARG A 1 70 ? -20.424 -1.247 15.475 1.00 84.31 70 ARG A CA 1
ATOM 562 C C . ARG A 1 70 ? -20.477 0.169 14.897 1.00 84.31 70 ARG A C 1
ATOM 564 O O . ARG A 1 70 ? -21.316 0.476 14.057 1.00 84.31 70 ARG A O 1
ATOM 571 N N . GLU A 1 71 ? -19.571 1.026 15.346 1.00 81.38 71 GLU A N 1
ATOM 572 C CA . GLU A 1 71 ? -19.381 2.375 14.818 1.00 81.38 71 GLU A CA 1
ATOM 573 C C . GLU A 1 71 ? -18.508 2.327 13.562 1.00 81.38 71 GLU A C 1
ATOM 575 O O . GLU A 1 71 ? -17.489 1.638 13.570 1.00 81.38 71 GLU A O 1
ATOM 580 N N . GLY A 1 72 ? -18.923 3.014 12.495 1.00 81.88 72 GLY A N 1
ATOM 581 C CA . GLY A 1 72 ? -18.149 3.164 11.259 1.00 81.88 72 GLY A CA 1
ATOM 582 C C . GLY A 1 72 ? -17.458 4.526 11.195 1.00 81.88 72 GLY A C 1
ATOM 583 O O . GLY A 1 72 ? -17.998 5.499 11.726 1.00 81.88 72 GLY A O 1
ATOM 584 N N . PHE A 1 73 ? -16.298 4.577 10.540 1.00 74.12 73 PHE A N 1
ATOM 585 C CA . PHE A 1 73 ? -15.478 5.776 10.344 1.00 74.12 73 PHE A CA 1
ATOM 586 C C . PHE A 1 73 ? -15.263 6.054 8.853 1.00 74.12 73 PHE A C 1
ATOM 588 O O . PHE A 1 73 ? -15.149 5.074 8.074 1.00 74.12 73 PHE A O 1
#

Foldseek 3Di:
DVVVCCVPVVVVVVVVVVVVVVVVVVVVVVVVVVPPPQDQDPVVNGSPQWDWPPDPDPPPPTWIAGNVPRDID

Nearest PDB structures (foldseek):
  2zae-assembly2_D  TM=3.951E-01  e=3.753E+00  Pyrococcus horikoshii

Secondary structure (DSSP, 8-state):
-HHHHHHHHHHHHHHHHHHHHHHHHHHHHHHHHHTS-PPPBTTTTBSTTEEEE--SSTTS--EEEETTT--B-

Solvent-accessible surface area (backbone atoms only — not comparable to full-atom values): 4412 Å² total; per-residue (Å²): 114,72,68,61,51,52,69,55,49,51,59,53,52,51,50,53,52,50,53,50,52,53,49,51,54,51,53,51,54,54,53,54,66,73,64,58,81,78,63,74,36,75,92,71,77,40,43,88,46,46,42,72,44,71,42,96,45,101,81,44,72,76,32,40,31,26,75,83,78,70,48,74,100

Mean predicted aligned error: 13.36 Å

pLDDT: mean 75.19, std 13.15, range [49.81, 91.5]

Sequence (73 aa):
MFGLIRVLVVPVIATVCFMFIRSIMRSMKQSRQEVLDMPYCQKCESNRHVVVNAGQSPDENERWYCTHCREGF